Protein AF-A0A967IAA2-F1 (afdb_monomer)

Secondary structure (DSSP, 8-state):
-HHHHHHT-TT---EEEE-----GGGTHHHHHH-HHHHHHHHHHHHTT--S-EEEE--S-SS-HHHHHHHHHHTT---

Structure (mmCIF, N/CA/C/O backbone):
data_AF-A0A967IAA2-F1
#
_entry.id   AF-A0A967IAA2-F1
#
loop_
_atom_site.group_PDB
_atom_site.id
_atom_site.type_symbol
_atom_site.label_atom_id
_atom_site.label_alt_id
_atom_site.label_comp_id
_atom_site.label_asym_id
_atom_site.label_entity_id
_atom_site.label_seq_id
_atom_site.pdbx_PDB_ins_code
_atom_site.Cartn_x
_atom_site.Cartn_y
_atom_site.Cartn_z
_atom_site.occupancy
_atom_site.B_iso_or_equiv
_atom_site.auth_seq_id
_atom_site.auth_comp_id
_atom_site.auth_asym_id
_atom_site.auth_atom_id
_atom_site.pdbx_PDB_model_num
ATOM 1 N N . GLU A 1 1 ? 4.919 8.821 -9.812 1.00 86.81 1 GLU A N 1
ATOM 2 C CA . GLU A 1 1 ? 6.316 9.310 -9.818 1.00 86.81 1 GLU A CA 1
ATOM 3 C C . GLU A 1 1 ? 7.251 8.397 -9.027 1.00 86.81 1 GLU A C 1
ATOM 5 O O . GLU A 1 1 ? 8.072 7.748 -9.651 1.00 86.81 1 GLU A O 1
ATOM 10 N N . VAL A 1 2 ? 7.157 8.299 -7.690 1.00 94.50 2 VAL A N 1
ATOM 11 C CA . VAL A 1 2 ? 8.090 7.445 -6.913 1.00 94.50 2 VAL A CA 1
ATOM 12 C C . VAL A 1 2 ? 7.932 5.959 -7.243 1.00 94.50 2 VAL A C 1
ATOM 14 O O . VAL A 1 2 ? 8.931 5.299 -7.495 1.00 94.50 2 VAL A O 1
ATOM 17 N N . ALA A 1 3 ? 6.697 5.448 -7.288 1.00 96.31 3 ALA A N 1
ATOM 18 C CA . ALA A 1 3 ? 6.436 4.047 -7.629 1.00 96.31 3 ALA A CA 1
ATOM 19 C C . ALA A 1 3 ? 6.987 3.675 -9.017 1.00 96.31 3 ALA A C 1
ATOM 21 O O . ALA A 1 3 ? 7.680 2.671 -9.128 1.00 96.31 3 ALA A O 1
ATOM 22 N N . ASP A 1 4 ? 6.772 4.529 -10.026 1.00 97.00 4 ASP A N 1
ATOM 23 C CA . ASP A 1 4 ? 7.316 4.333 -11.378 1.00 97.00 4 ASP A CA 1
ATOM 24 C C . ASP A 1 4 ? 8.854 4.253 -11.345 1.00 97.00 4 ASP A C 1
ATOM 26 O O . ASP A 1 4 ? 9.452 3.311 -11.849 1.00 97.00 4 ASP A O 1
ATOM 30 N N . ARG A 1 5 ? 9.506 5.193 -10.647 1.00 97.56 5 ARG A N 1
ATOM 31 C CA . ARG A 1 5 ? 10.973 5.228 -10.535 1.00 97.56 5 ARG A CA 1
ATOM 32 C C . ARG A 1 5 ? 11.556 3.996 -9.846 1.00 97.56 5 ARG A C 1
ATOM 34 O O . ARG A 1 5 ? 12.645 3.575 -10.211 1.00 97.56 5 ARG A O 1
ATOM 41 N N . LEU A 1 6 ? 10.879 3.449 -8.835 1.00 97.31 6 LEU A N 1
ATOM 42 C CA . LEU A 1 6 ? 11.308 2.211 -8.171 1.00 97.31 6 LEU A CA 1
ATOM 43 C C . LEU A 1 6 ? 11.059 0.981 -9.055 1.00 97.31 6 LEU A C 1
ATOM 45 O O . LEU A 1 6 ? 11.825 0.015 -9.014 1.00 97.31 6 LEU A O 1
ATOM 49 N N . ASN A 1 7 ? 9.999 1.019 -9.864 1.00 97.06 7 ASN A N 1
ATOM 50 C CA . ASN A 1 7 ? 9.680 -0.041 -10.808 1.00 97.06 7 ASN A CA 1
ATOM 51 C C . ASN A 1 7 ? 10.779 -0.215 -11.867 1.00 97.06 7 ASN A C 1
ATOM 53 O O . ASN A 1 7 ? 11.114 -1.349 -12.193 1.00 97.06 7 ASN A O 1
ATOM 57 N N . ASP A 1 8 ? 11.383 0.884 -12.319 1.00 97.38 8 ASP A N 1
ATOM 58 C CA . ASP A 1 8 ? 12.380 0.894 -13.398 1.00 97.38 8 ASP A CA 1
ATOM 59 C C . ASP A 1 8 ? 13.816 0.515 -12.959 1.00 97.38 8 ASP A C 1
ATOM 61 O O . ASP A 1 8 ? 14.707 0.429 -13.800 1.00 97.38 8 ASP A O 1
ATOM 65 N N . ILE A 1 9 ? 14.079 0.310 -11.660 1.00 98.19 9 ILE A N 1
ATOM 66 C CA . ILE A 1 9 ? 15.414 -0.070 -11.146 1.00 98.19 9 ILE A CA 1
ATOM 67 C C . ILE A 1 9 ? 15.504 -1.591 -11.034 1.00 98.19 9 ILE A C 1
ATOM 69 O O . ILE A 1 9 ? 14.972 -2.152 -10.079 1.00 98.19 9 ILE A O 1
ATOM 73 N N . ASP A 1 10 ? 16.164 -2.267 -11.969 1.00 97.50 10 ASP A N 1
ATOM 74 C CA . ASP A 1 10 ? 16.205 -3.737 -12.043 1.00 97.50 10 ASP A CA 1
ATOM 75 C C . ASP A 1 10 ? 16.690 -4.424 -10.752 1.00 97.50 10 ASP A C 1
ATOM 77 O O . ASP A 1 10 ? 16.202 -5.498 -10.414 1.00 97.50 10 ASP A O 1
ATOM 81 N N . GLU A 1 11 ? 17.583 -3.797 -9.981 1.00 98.44 11 GLU A N 1
ATOM 82 C CA . GLU A 1 11 ? 18.133 -4.346 -8.733 1.00 98.44 11 GLU A CA 1
ATOM 83 C C . GLU A 1 11 ? 17.170 -4.293 -7.533 1.00 98.44 11 GLU A C 1
ATOM 85 O O . GLU A 1 11 ? 17.481 -4.823 -6.466 1.00 98.44 11 GLU A O 1
ATOM 90 N N . ILE A 1 12 ? 16.018 -3.629 -7.665 1.00 97.81 12 ILE A N 1
ATOM 91 C CA . ILE A 1 12 ? 14.981 -3.623 -6.627 1.00 97.81 12 ILE A CA 1
ATOM 92 C C . ILE A 1 12 ? 14.037 -4.799 -6.865 1.00 97.81 12 ILE A C 1
ATOM 94 O O . ILE A 1 12 ? 13.254 -4.768 -7.815 1.00 97.81 12 ILE A O 1
ATOM 98 N N . ASP A 1 13 ? 14.046 -5.773 -5.955 1.00 98.25 13 ASP A N 1
ATOM 99 C CA . ASP A 1 13 ? 13.181 -6.961 -6.020 1.00 98.25 13 ASP A CA 1
ATOM 100 C C . ASP A 1 13 ? 11.727 -6.697 -5.592 1.00 98.25 13 ASP A C 1
ATOM 102 O O . ASP A 1 13 ? 10.832 -7.472 -5.916 1.00 98.25 13 ASP A O 1
ATOM 106 N N . GLY A 1 14 ? 11.466 -5.617 -4.854 1.00 97.75 14 GLY A N 1
ATOM 107 C CA . GLY A 1 14 ? 10.143 -5.302 -4.317 1.00 97.75 14 GLY A CA 1
ATOM 108 C C . GLY A 1 14 ? 10.121 -4.004 -3.516 1.00 97.75 14 GLY A C 1
ATOM 109 O O . GLY A 1 14 ? 11.157 -3.387 -3.268 1.00 97.75 14 GLY A O 1
ATOM 110 N N . VAL A 1 15 ? 8.926 -3.575 -3.115 1.00 98.31 15 VAL A N 1
ATOM 111 C CA . VAL A 1 15 ? 8.704 -2.316 -2.395 1.00 98.31 15 VAL A CA 1
ATOM 112 C C . VAL A 1 15 ? 7.907 -2.568 -1.122 1.00 98.31 15 VAL A C 1
ATOM 114 O O . VAL A 1 15 ? 6.851 -3.190 -1.163 1.00 98.31 15 VAL A O 1
ATOM 117 N N . GLU A 1 16 ? 8.381 -2.018 -0.002 1.00 98.00 16 GLU A N 1
ATOM 118 C CA . GLU A 1 16 ? 7.588 -1.865 1.221 1.00 98.00 16 GLU A CA 1
ATOM 119 C C . GLU A 1 16 ? 6.943 -0.470 1.237 1.00 98.00 16 GLU A C 1
ATOM 121 O O . GLU A 1 16 ? 7.626 0.551 1.364 1.00 98.00 16 GLU A O 1
ATOM 126 N N . LEU A 1 17 ? 5.618 -0.410 1.124 1.00 95.75 17 LEU A N 1
ATOM 127 C CA . LEU A 1 17 ? 4.848 0.816 1.265 1.00 95.75 17 LEU A CA 1
ATOM 128 C C . LEU A 1 17 ? 4.527 1.062 2.740 1.00 95.75 17 LEU A C 1
ATOM 130 O O . LEU A 1 17 ? 3.678 0.409 3.345 1.00 95.75 17 LEU A O 1
ATOM 134 N N . ASN A 1 18 ? 5.197 2.052 3.319 1.00 93.88 18 ASN A N 1
ATOM 135 C CA . ASN A 1 18 ? 4.966 2.467 4.696 1.00 93.88 18 ASN A CA 1
ATOM 136 C C . ASN A 1 18 ? 3.787 3.449 4.798 1.00 93.88 18 ASN A C 1
ATOM 138 O O . ASN A 1 18 ? 3.952 4.645 4.552 1.00 93.88 18 ASN A O 1
ATOM 142 N N . ILE A 1 19 ? 2.627 2.947 5.233 1.00 91.56 19 ILE A N 1
ATOM 143 C CA . ILE A 1 19 ? 1.442 3.758 5.577 1.00 91.56 19 ILE A CA 1
ATOM 144 C C . ILE A 1 19 ? 1.297 3.993 7.089 1.00 91.56 19 ILE A C 1
ATOM 146 O O . ILE A 1 19 ? 0.323 4.584 7.540 1.00 91.56 19 ILE A O 1
ATOM 150 N N . SER A 1 20 ? 2.266 3.551 7.898 1.00 84.94 20 SER A N 1
ATOM 151 C CA . SER A 1 20 ? 2.201 3.610 9.363 1.00 84.94 20 SER A CA 1
ATOM 152 C C . SER A 1 20 ? 2.736 4.920 9.959 1.00 84.94 20 SER A C 1
ATOM 154 O O . SER A 1 20 ? 2.769 5.074 11.182 1.00 84.94 20 SER A O 1
ATOM 156 N N . CYS A 1 21 ? 3.259 5.836 9.137 1.00 76.38 21 CYS A N 1
ATOM 157 C CA . CYS A 1 21 ? 3.967 7.019 9.621 1.00 76.38 21 CYS A CA 1
ATOM 158 C C . CYS A 1 21 ? 2.992 8.064 10.200 1.00 76.38 21 CYS A C 1
ATOM 160 O O . CYS A 1 21 ? 2.101 8.525 9.488 1.00 76.38 21 CYS A O 1
ATOM 162 N N . PRO A 1 2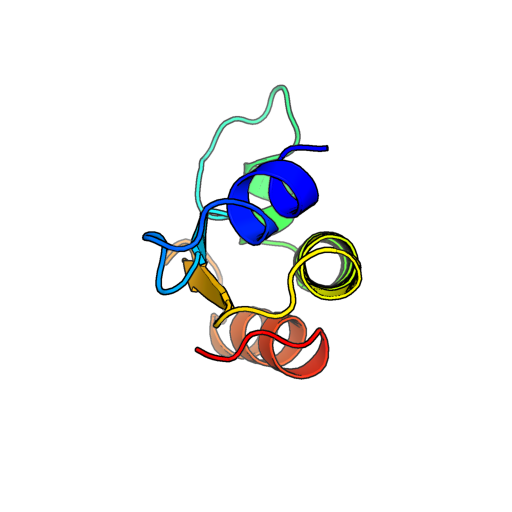2 ? 3.185 8.542 11.444 1.00 61.66 22 PRO A N 1
ATOM 163 C CA . PRO A 1 22 ? 2.246 9.436 12.129 1.00 61.66 22 PRO A CA 1
ATOM 164 C C . PRO A 1 22 ? 2.270 10.887 11.615 1.00 61.66 22 PRO A C 1
ATOM 166 O O . PRO A 1 22 ? 1.845 11.806 12.314 1.00 61.66 22 PRO A O 1
ATOM 169 N N . ASN A 1 23 ? 2.801 11.143 10.417 1.00 57.59 23 ASN A N 1
ATOM 170 C CA . ASN A 1 23 ? 3.002 12.499 9.927 1.00 57.59 23 ASN A CA 1
ATOM 171 C C . ASN A 1 23 ? 1.664 13.127 9.485 1.00 57.59 23 ASN A C 1
ATOM 173 O O . ASN A 1 23 ? 1.259 13.065 8.325 1.00 57.59 23 ASN A O 1
ATOM 177 N N . VAL A 1 24 ? 0.965 13.737 10.447 1.00 55.81 24 VAL A N 1
ATOM 178 C CA . VAL A 1 24 ? -0.371 14.348 10.307 1.00 55.81 24 VAL A CA 1
ATOM 179 C C . VAL A 1 24 ? -0.441 15.477 9.284 1.00 55.81 24 VAL A C 1
ATOM 181 O O . VAL A 1 24 ? -1.488 15.690 8.684 1.00 55.81 24 VAL A O 1
ATOM 184 N N . LYS A 1 25 ? 0.673 16.178 9.035 1.00 57.84 25 LYS A N 1
ATOM 185 C CA . LYS A 1 25 ? 0.720 17.289 8.070 1.00 57.84 25 LYS A CA 1
ATOM 186 C C . LYS A 1 25 ? 0.583 16.834 6.611 1.00 57.84 25 LYS A C 1
ATOM 188 O O . LYS A 1 25 ? 0.331 17.670 5.754 1.00 57.84 25 LYS A O 1
ATOM 193 N N . ALA A 1 26 ? 0.750 15.538 6.344 1.00 58.66 26 ALA A N 1
ATOM 194 C CA . ALA A 1 26 ? 0.694 14.941 5.011 1.00 58.66 26 ALA A CA 1
ATOM 195 C C . ALA A 1 26 ? -0.258 13.728 4.941 1.00 58.66 26 ALA A C 1
ATOM 197 O O . ALA A 1 26 ? -0.131 12.901 4.045 1.00 58.66 26 ALA A O 1
ATOM 198 N N . GLY A 1 27 ? -1.188 13.593 5.897 1.00 60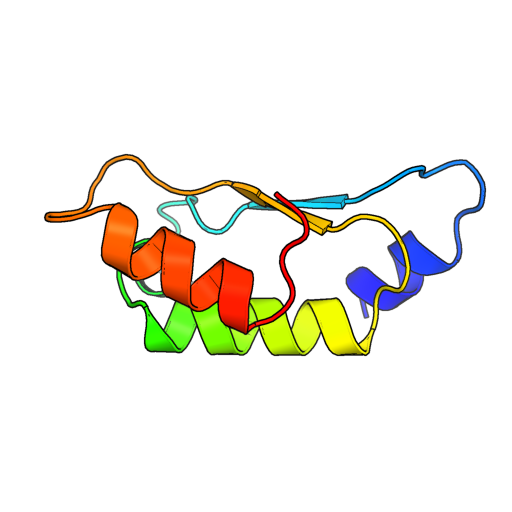.38 27 GLY A N 1
ATOM 199 C CA . GLY A 1 27 ? -2.191 12.520 5.887 1.00 60.38 27 GLY A CA 1
ATOM 200 C C . GLY A 1 27 ? -1.703 11.145 6.363 1.00 60.38 27 GLY A C 1
ATOM 201 O O . GLY A 1 27 ? -2.470 10.193 6.308 1.00 60.38 27 GLY A O 1
ATOM 202 N N . GLY A 1 28 ? -0.479 11.020 6.892 1.00 60.88 28 GLY A N 1
ATOM 203 C CA . GLY A 1 28 ? 0.108 9.724 7.268 1.00 60.88 28 GLY A CA 1
ATOM 204 C C . GLY A 1 28 ? -0.689 8.927 8.312 1.00 60.88 28 GLY A C 1
ATOM 205 O O . GLY A 1 28 ? -0.807 7.713 8.189 1.00 60.88 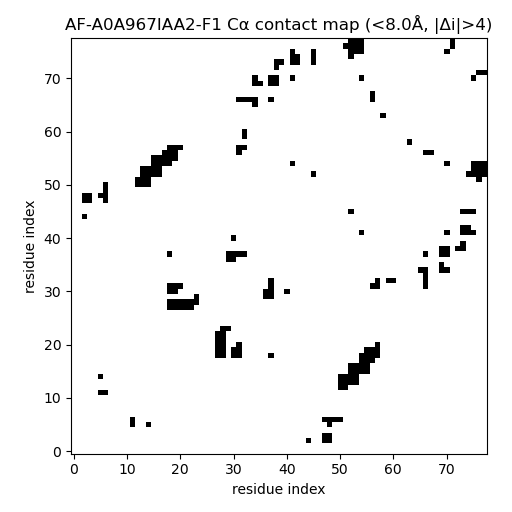28 GLY A O 1
ATOM 206 N N . ILE A 1 29 ? -1.315 9.601 9.290 1.00 66.19 29 ILE A N 1
ATOM 207 C CA . ILE A 1 29 ? -2.233 8.928 10.230 1.00 66.19 29 ILE A CA 1
ATOM 208 C C . ILE A 1 29 ? -3.464 8.382 9.500 1.00 66.19 29 ILE A C 1
ATOM 210 O O . ILE A 1 29 ? -3.877 7.265 9.785 1.00 66.19 29 ILE A O 1
ATOM 214 N N . VAL A 1 30 ? -4.016 9.140 8.547 1.00 75.69 30 VAL A N 1
ATOM 215 C CA . VAL A 1 30 ? -5.245 8.765 7.835 1.00 75.69 30 VAL A CA 1
ATOM 216 C C . VAL A 1 30 ? -5.030 7.466 7.062 1.00 75.69 30 VAL A C 1
ATOM 218 O O . VAL A 1 30 ? -5.827 6.549 7.207 1.00 75.69 30 VAL A O 1
ATOM 221 N N . PHE A 1 31 ? -3.914 7.330 6.341 1.00 83.88 31 PHE A N 1
ATOM 222 C CA . PHE A 1 31 ? -3.627 6.104 5.586 1.00 83.88 31 PHE A CA 1
ATOM 223 C C . PHE A 1 31 ? -3.472 4.869 6.478 1.00 83.88 31 PHE A C 1
ATOM 225 O O . PHE A 1 31 ? -3.857 3.780 6.074 1.00 83.88 31 PHE A O 1
ATOM 232 N N . GLY A 1 32 ? -2.923 5.020 7.685 1.00 85.75 32 GLY A N 1
ATOM 233 C CA . GLY A 1 32 ? -2.715 3.897 8.598 1.00 85.75 32 GLY A CA 1
ATOM 234 C C . GLY A 1 32 ? -3.964 3.460 9.369 1.00 85.75 32 GLY A C 1
ATOM 235 O O . GLY A 1 32 ? -3.984 2.345 9.883 1.00 85.75 32 GLY A O 1
ATOM 236 N N . THR A 1 33 ? -4.981 4.318 9.494 1.00 90.50 33 THR A N 1
ATOM 237 C CA . THR A 1 33 ? -6.142 4.064 10.370 1.00 90.50 33 THR A CA 1
ATOM 238 C C . THR A 1 33 ? -7.489 4.043 9.655 1.00 90.50 33 THR A C 1
ATOM 240 O O . THR A 1 33 ? -8.469 3.601 10.250 1.00 90.50 33 THR A O 1
ATOM 243 N N . ASP A 1 34 ? -7.558 4.528 8.416 1.00 92.94 34 ASP A N 1
ATOM 244 C CA . ASP A 1 34 ? -8.764 4.526 7.590 1.00 92.94 34 ASP A CA 1
ATOM 245 C C . ASP A 1 34 ? -8.633 3.467 6.472 1.00 92.94 34 ASP A C 1
ATOM 247 O O . ASP A 1 34 ? -7.750 3.594 5.618 1.00 92.94 34 ASP A O 1
ATOM 251 N N . PRO A 1 35 ? -9.487 2.421 6.447 1.00 95.88 35 PRO A N 1
ATOM 252 C CA . PRO A 1 35 ? -9.409 1.360 5.441 1.00 95.88 35 PRO A CA 1
ATOM 253 C C . PRO A 1 35 ? -9.597 1.861 4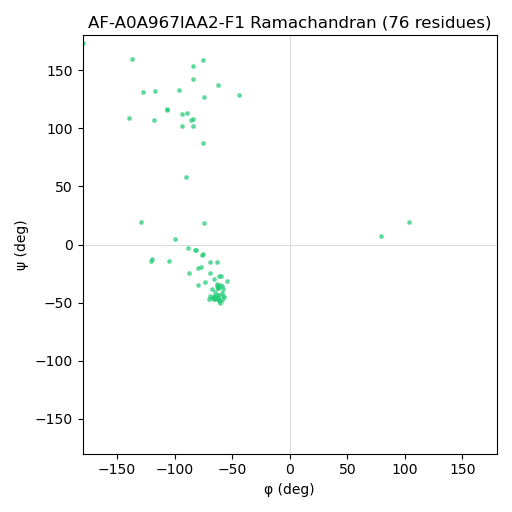.005 1.00 95.88 35 PRO A C 1
ATOM 255 O O . PRO A 1 35 ? -8.965 1.341 3.087 1.00 95.88 35 PRO A O 1
ATOM 258 N N . GLN A 1 36 ? -10.445 2.871 3.797 1.00 95.94 36 GLN A N 1
ATOM 259 C CA . GLN A 1 36 ? -10.683 3.432 2.473 1.00 95.94 36 GLN A CA 1
ATOM 260 C C . GLN A 1 36 ? -9.451 4.207 2.005 1.00 95.94 36 GLN A C 1
ATOM 262 O O . GLN A 1 36 ? -8.966 3.974 0.900 1.00 95.94 36 GLN A O 1
ATOM 267 N N . ALA A 1 37 ? -8.889 5.064 2.860 1.00 94.06 37 ALA A N 1
ATOM 268 C CA . ALA A 1 37 ? -7.675 5.802 2.519 1.00 94.06 37 ALA A CA 1
ATOM 269 C C . ALA A 1 37 ? -6.479 4.864 2.270 1.00 94.06 37 ALA A C 1
ATOM 271 O O . ALA A 1 37 ? -5.681 5.108 1.362 1.00 94.06 37 ALA A O 1
ATOM 272 N N . ALA A 1 38 ? -6.364 3.780 3.048 1.00 95.69 38 ALA A N 1
ATOM 273 C CA . ALA A 1 38 ? -5.364 2.734 2.846 1.00 95.69 38 ALA A CA 1
ATOM 274 C C . ALA A 1 38 ? -5.531 2.049 1.477 1.00 95.69 38 ALA A C 1
ATOM 276 O O . ALA A 1 38 ? -4.569 1.921 0.719 1.00 95.69 38 ALA A O 1
ATOM 277 N N . SER A 1 39 ? -6.760 1.659 1.133 1.00 97.94 39 SER A N 1
ATOM 278 C CA . SER A 1 39 ? -7.086 1.036 -0.153 1.00 97.94 39 SER A CA 1
ATOM 279 C C . SER A 1 39 ? -6.788 1.962 -1.339 1.00 97.94 39 SER A C 1
ATOM 281 O O . SER A 1 39 ? -6.179 1.539 -2.325 1.00 97.94 39 SER A O 1
ATOM 283 N N . GLU A 1 40 ? -7.142 3.246 -1.232 1.00 96.69 40 GLU A N 1
ATOM 284 C CA . GLU A 1 40 ? -6.898 4.248 -2.273 1.00 96.69 40 GLU A CA 1
ATOM 285 C C . GLU A 1 40 ? -5.398 4.427 -2.550 1.00 96.69 40 GLU A C 1
ATOM 287 O O . GLU A 1 40 ? -4.970 4.365 -3.707 1.00 96.69 40 GLU A O 1
ATOM 292 N N . VAL A 1 41 ? -4.572 4.597 -1.509 1.00 95.19 41 VAL A N 1
ATOM 293 C CA . VAL A 1 41 ? -3.125 4.784 -1.702 1.00 95.19 41 VAL A CA 1
ATOM 294 C C . VAL A 1 41 ? -2.449 3.520 -2.239 1.00 95.19 41 VAL A C 1
ATOM 296 O O . VAL A 1 41 ? -1.590 3.619 -3.119 1.00 95.19 41 VAL A O 1
ATOM 299 N N . VAL A 1 42 ? -2.861 2.334 -1.779 1.00 97.62 42 VAL A N 1
ATOM 300 C CA . VAL A 1 42 ? -2.327 1.057 -2.276 1.00 97.62 42 VAL A CA 1
ATOM 301 C C . VAL A 1 42 ? -2.706 0.847 -3.738 1.00 97.62 42 VAL A C 1
ATOM 303 O O . VAL A 1 42 ? -1.824 0.554 -4.542 1.00 97.62 42 VAL A O 1
ATOM 306 N N . SER A 1 43 ? -3.959 1.110 -4.121 1.00 98.25 43 SER A N 1
ATOM 307 C CA . SER A 1 43 ? -4.419 1.010 -5.514 1.00 98.25 43 SER A CA 1
ATOM 308 C C . SER A 1 43 ? -3.619 1.929 -6.445 1.00 98.25 43 SER A C 1
ATOM 310 O O . SER A 1 43 ? -3.218 1.535 -7.544 1.00 98.25 43 SER A O 1
ATOM 312 N N . LEU A 1 44 ? -3.327 3.156 -5.995 1.00 97.19 44 LEU A N 1
ATOM 313 C CA . LEU A 1 44 ? -2.510 4.108 -6.750 1.00 97.19 44 LEU A CA 1
ATOM 314 C C . LEU A 1 44 ? -1.082 3.596 -6.958 1.00 97.19 44 LEU A C 1
ATOM 316 O O . LEU A 1 44 ? -0.579 3.657 -8.081 1.00 97.19 44 LEU A O 1
ATOM 320 N N . VAL A 1 45 ? -0.439 3.064 -5.915 1.00 97.69 45 VAL A N 1
ATOM 321 C CA . VAL A 1 45 ? 0.911 2.486 -6.021 1.00 97.69 45 VAL A CA 1
ATOM 322 C C . VAL A 1 45 ? 0.897 1.240 -6.901 1.00 97.69 45 VAL A C 1
ATOM 324 O O . VAL A 1 45 ? 1.711 1.139 -7.820 1.00 97.69 45 VAL A O 1
ATOM 327 N N . ARG A 1 46 ? -0.058 0.331 -6.690 1.00 98.19 46 ARG A N 1
ATOM 328 C CA . ARG A 1 46 ? -0.206 -0.902 -7.465 1.00 98.19 46 ARG A CA 1
ATOM 329 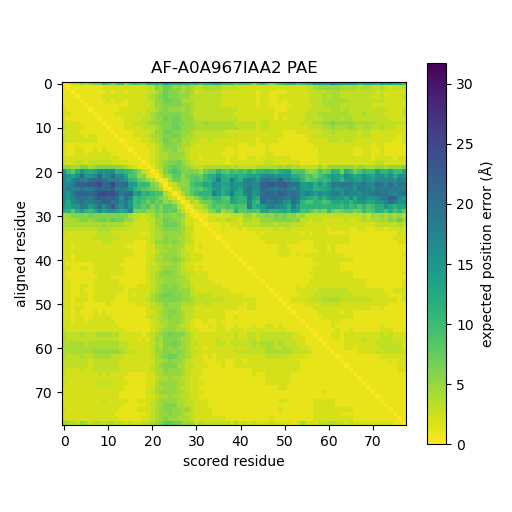C C . ARG A 1 46 ? -0.375 -0.632 -8.953 1.00 98.19 46 ARG A C 1
ATOM 331 O O . ARG A 1 46 ? 0.210 -1.344 -9.757 1.00 98.19 46 ARG A O 1
ATOM 338 N N . SER A 1 47 ? -1.107 0.422 -9.327 1.00 97.94 47 SER A N 1
ATOM 339 C CA . SER A 1 47 ? -1.294 0.805 -10.736 1.00 97.94 47 SER A CA 1
ATOM 340 C C . SER A 1 47 ? 0.001 1.219 -11.456 1.00 97.94 47 SER A C 1
ATOM 342 O O . SER A 1 47 ? 0.014 1.314 -12.682 1.00 97.94 47 SER A O 1
ATOM 344 N N . ARG A 1 48 ? 1.076 1.495 -10.704 1.00 97.88 48 ARG A N 1
ATOM 345 C CA . ARG A 1 48 ? 2.365 2.018 -11.193 1.00 97.88 48 ARG A CA 1
ATOM 346 C C . ARG A 1 48 ? 3.557 1.109 -10.910 1.00 97.88 48 ARG A C 1
ATOM 348 O O . ARG A 1 48 ? 4.637 1.338 -11.439 1.00 97.88 48 ARG A O 1
ATOM 355 N N . LEU A 1 49 ? 3.375 0.104 -10.065 1.00 97.81 49 LEU A N 1
ATOM 356 C CA . LEU A 1 49 ? 4.400 -0.852 -9.678 1.00 97.81 49 LEU A CA 1
ATOM 357 C C . LEU A 1 49 ? 3.945 -2.231 -10.151 1.00 97.81 49 LEU A C 1
ATOM 359 O O . LEU A 1 49 ? 2.814 -2.615 -9.875 1.00 97.81 49 LEU A O 1
ATOM 363 N N . THR A 1 50 ? 4.804 -3.007 -10.804 1.00 97.50 50 THR A N 1
ATOM 364 C CA . THR A 1 50 ? 4.532 -4.4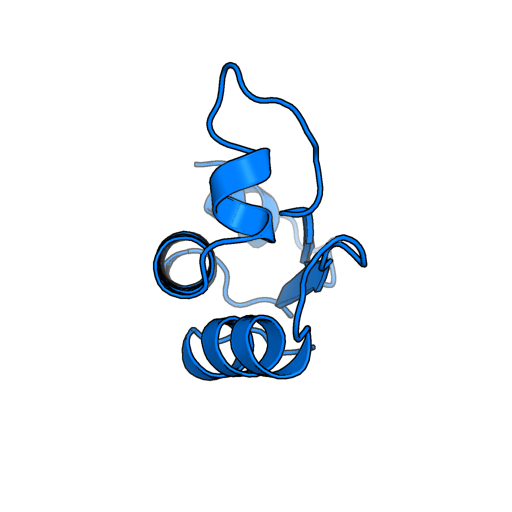18 -11.153 1.00 97.50 50 THR A CA 1
ATOM 365 C C . THR A 1 50 ? 5.292 -5.401 -10.265 1.00 97.50 50 THR A C 1
ATOM 367 O O . THR A 1 50 ? 4.982 -6.586 -10.250 1.00 97.50 50 THR A O 1
ATOM 370 N N . LYS A 1 51 ? 6.282 -4.909 -9.516 1.00 98.19 51 LYS A N 1
ATOM 371 C CA . LYS A 1 51 ? 7.082 -5.680 -8.555 1.00 98.19 51 LYS A CA 1
ATOM 372 C C . LYS A 1 51 ? 6.307 -5.987 -7.267 1.00 98.19 51 LYS A C 1
ATOM 374 O O . LYS A 1 51 ? 5.369 -5.247 -6.970 1.00 98.19 51 LYS A O 1
ATOM 379 N N . PRO A 1 52 ? 6.703 -7.005 -6.484 1.00 98.62 52 PRO A N 1
ATOM 380 C CA . PRO A 1 52 ? 6.124 -7.288 -5.172 1.00 98.62 52 PRO A CA 1
ATOM 381 C C . PRO A 1 52 ? 5.920 -6.032 -4.314 1.00 98.62 52 PRO A C 1
ATOM 383 O O . PRO A 1 52 ? 6.843 -5.229 -4.145 1.00 98.62 52 PRO A O 1
ATOM 386 N N . LEU A 1 53 ? 4.708 -5.867 -3.791 1.00 98.75 53 LEU A N 1
ATOM 387 C CA . LEU A 1 53 ? 4.273 -4.744 -2.969 1.00 98.75 53 LEU A CA 1
ATOM 388 C C . LEU A 1 53 ? 3.865 -5.247 -1.585 1.00 98.75 53 LEU A C 1
ATOM 390 O O . LEU A 1 53 ? 2.801 -5.836 -1.422 1.00 98.75 53 LEU A O 1
ATOM 394 N N . ILE A 1 54 ? 4.696 -4.963 -0.589 1.00 98.69 54 ILE A N 1
ATOM 395 C CA . ILE A 1 54 ? 4.417 -5.243 0.821 1.00 98.69 54 ILE A CA 1
ATOM 396 C C . ILE A 1 54 ? 3.857 -3.971 1.453 1.00 98.69 54 ILE A C 1
ATOM 398 O O . ILE A 1 54 ? 4.441 -2.900 1.278 1.00 98.69 54 ILE A O 1
ATOM 402 N N . VAL A 1 55 ? 2.763 -4.046 2.208 1.00 98.00 55 VAL A N 1
ATOM 403 C CA . VAL A 1 55 ? 2.196 -2.880 2.899 1.00 98.00 55 VAL A CA 1
ATOM 404 C C . VAL A 1 55 ? 2.470 -2.962 4.394 1.00 98.00 55 VAL A C 1
ATOM 406 O O . VAL A 1 55 ? 1.961 -3.811 5.120 1.00 98.00 55 VAL A O 1
ATOM 409 N N . LYS A 1 56 ? 3.251 -2.007 4.897 1.00 96.94 56 LYS A N 1
ATOM 410 C CA . LYS A 1 56 ? 3.578 -1.925 6.319 1.00 96.94 56 LYS A CA 1
ATOM 411 C C . LYS A 1 56 ? 2.481 -1.194 7.088 1.00 96.94 56 LYS A C 1
ATOM 413 O O . LYS A 1 56 ? 2.347 0.032 7.009 1.00 96.94 56 LYS A O 1
ATOM 418 N N . LEU A 1 57 ? 1.737 -1.968 7.871 1.00 95.06 57 LEU A N 1
ATOM 419 C CA . LEU A 1 57 ? 0.624 -1.499 8.692 1.00 95.06 57 LEU A CA 1
ATOM 420 C C . LEU A 1 57 ? 1.079 -0.934 10.047 1.00 95.06 57 LEU A C 1
ATOM 422 O O . LEU A 1 57 ? 2.117 -1.304 10.597 1.00 95.06 57 LEU A O 1
ATOM 426 N N . THR A 1 58 ? 0.274 -0.031 10.609 1.00 92.25 58 THR A N 1
ATOM 427 C CA . THR A 1 58 ? 0.434 0.443 11.992 1.00 92.25 58 THR A CA 1
ATOM 428 C C . THR A 1 58 ? -0.244 -0.522 12.968 1.00 92.25 58 THR A C 1
ATOM 430 O O . THR A 1 58 ? -1.336 -1.002 12.675 1.00 92.25 58 THR A O 1
ATOM 433 N N . PRO A 1 59 ? 0.326 -0.771 14.160 1.00 92.75 59 PRO A N 1
ATOM 434 C CA . PRO A 1 59 ? -0.372 -1.517 15.206 1.00 92.75 59 PRO A CA 1
ATOM 435 C C . PRO A 1 59 ? -1.446 -0.675 15.924 1.00 92.75 59 PRO A C 1
ATOM 437 O O . PRO A 1 59 ? -2.202 -1.206 16.731 1.00 92.75 59 PRO A O 1
ATOM 440 N N . ASN A 1 60 ? -1.507 0.640 15.678 1.00 90.88 60 ASN A N 1
ATOM 441 C CA . ASN A 1 60 ? -2.320 1.591 16.445 1.00 90.88 60 ASN A CA 1
ATOM 442 C C . ASN A 1 60 ? -3.734 1.767 15.864 1.00 90.88 60 ASN A C 1
ATOM 444 O O . ASN A 1 60 ? -4.125 2.875 15.498 1.00 90.88 60 ASN A O 1
ATOM 448 N N . VAL A 1 61 ? -4.489 0.677 15.763 1.00 92.44 61 VAL A N 1
ATOM 449 C CA . VAL A 1 61 ? -5.881 0.658 15.285 1.00 92.44 61 VAL A CA 1
ATOM 450 C C . VAL A 1 61 ? -6.735 -0.244 16.169 1.00 92.44 61 VAL A C 1
ATOM 452 O O . VAL A 1 61 ? -6.215 -1.104 16.874 1.00 92.44 61 VAL A O 1
ATOM 455 N N . THR A 1 62 ? -8.054 -0.055 16.130 1.00 95.00 62 THR A N 1
ATOM 456 C CA . THR A 1 62 ? -9.000 -0.885 16.893 1.00 95.00 62 THR A CA 1
ATOM 457 C C . THR A 1 62 ? -9.016 -2.331 16.404 1.00 95.00 62 THR A C 1
ATOM 459 O O . THR A 1 62 ? -8.984 -3.253 17.213 1.00 95.00 62 THR A O 1
ATOM 462 N N . ASP A 1 63 ? -9.064 -2.523 15.085 1.00 96.81 63 ASP A N 1
ATOM 463 C CA . ASP A 1 63 ? -9.055 -3.835 14.446 1.00 96.81 63 ASP A CA 1
ATOM 464 C C . ASP A 1 63 ? -8.173 -3.783 13.195 1.00 96.81 63 ASP A C 1
ATOM 466 O O . ASP A 1 63 ? -8.511 -3.158 12.188 1.00 96.81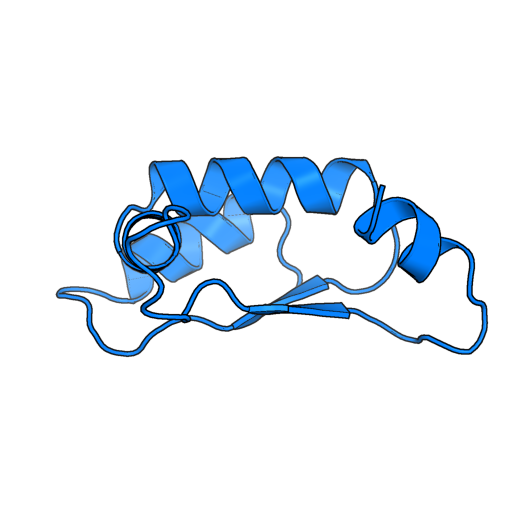 63 ASP A O 1
ATOM 470 N N . ILE A 1 64 ? -7.013 -4.435 13.275 1.00 97.12 64 ILE A N 1
ATOM 471 C CA . ILE A 1 64 ? -6.033 -4.473 12.187 1.00 97.12 64 ILE A CA 1
ATOM 472 C C . ILE A 1 64 ? -6.521 -5.284 10.986 1.00 97.12 64 ILE A C 1
ATOM 474 O O . ILE A 1 64 ? -6.086 -5.033 9.864 1.00 97.12 64 ILE A O 1
ATOM 478 N N . THR A 1 65 ? -7.442 -6.231 11.194 1.00 98.25 65 THR A N 1
ATOM 479 C CA . THR A 1 65 ? -7.924 -7.117 10.127 1.00 98.25 65 THR A CA 1
ATOM 480 C C . THR A 1 65 ? -8.696 -6.347 9.059 1.00 9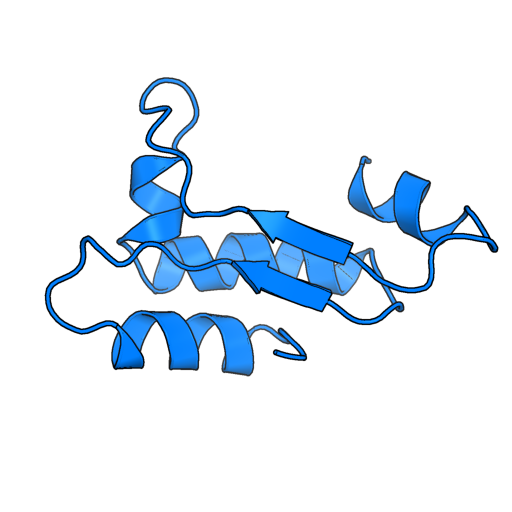8.25 65 THR A C 1
ATOM 482 O O . THR A 1 65 ? -8.632 -6.706 7.885 1.00 98.25 65 THR A O 1
ATOM 485 N N . VAL A 1 66 ? -9.352 -5.247 9.447 1.00 98.12 66 VAL A N 1
ATOM 486 C CA . VAL A 1 66 ? -10.094 -4.368 8.537 1.00 98.12 66 VAL A CA 1
ATOM 487 C C . VAL A 1 66 ? -9.142 -3.649 7.580 1.00 98.12 66 VAL A C 1
ATOM 489 O O . VAL A 1 66 ? -9.378 -3.635 6.375 1.00 98.12 66 VAL A O 1
ATOM 492 N N . ILE A 1 67 ? -8.043 -3.092 8.099 1.00 97.25 67 ILE A N 1
ATOM 493 C CA . ILE A 1 67 ? -7.035 -2.410 7.275 1.00 97.25 67 ILE A CA 1
ATOM 494 C C . ILE A 1 67 ? -6.291 -3.425 6.405 1.00 97.25 67 ILE A C 1
ATOM 496 O O . ILE A 1 67 ? -6.129 -3.193 5.212 1.00 97.25 67 ILE A O 1
ATOM 500 N N . ALA A 1 68 ? -5.890 -4.563 6.984 1.00 98.19 68 ALA A N 1
ATOM 501 C CA . ALA A 1 68 ? -5.191 -5.625 6.265 1.00 98.19 68 ALA A CA 1
ATOM 502 C C . ALA A 1 68 ? -5.999 -6.131 5.060 1.00 98.19 68 ALA A C 1
ATOM 504 O O . ALA A 1 68 ? -5.459 -6.234 3.963 1.00 98.19 68 ALA A O 1
ATOM 505 N N . ARG A 1 69 ? -7.308 -6.365 5.235 1.00 98.69 69 ARG A N 1
ATOM 506 C CA . ARG A 1 69 ? -8.185 -6.772 4.130 1.00 98.69 69 ARG A CA 1
ATOM 507 C C . ARG A 1 69 ? -8.282 -5.695 3.053 1.00 98.69 69 ARG A C 1
ATOM 509 O O . ARG A 1 69 ? -8.179 -6.002 1.876 1.00 98.69 69 ARG A O 1
ATOM 516 N N . ALA A 1 70 ? -8.435 -4.433 3.455 1.00 98.38 70 ALA A N 1
ATOM 517 C CA . ALA A 1 70 ? -8.583 -3.328 2.514 1.00 98.38 70 ALA A CA 1
ATOM 518 C C . ALA A 1 70 ? -7.345 -3.121 1.625 1.00 98.38 70 ALA A C 1
ATOM 520 O O . ALA A 1 70 ? -7.487 -2.755 0.458 1.00 98.38 70 ALA A O 1
ATOM 521 N N . VAL A 1 71 ? -6.140 -3.344 2.162 1.00 98.50 71 VAL A N 1
ATOM 522 C CA . VAL A 1 71 ? -4.898 -3.236 1.381 1.00 98.50 71 VAL A CA 1
ATOM 523 C C . VAL A 1 71 ? -4.639 -4.476 0.524 1.00 98.50 71 VAL A C 1
ATOM 525 O O . VAL A 1 71 ? -4.168 -4.331 -0.601 1.00 98.50 71 VAL A O 1
ATOM 528 N N . GLU A 1 72 ? -4.996 -5.671 1.005 1.00 98.75 72 GLU A N 1
ATOM 529 C CA . GLU A 1 72 ? -4.960 -6.915 0.219 1.00 98.75 72 GLU A CA 1
ATOM 530 C C . GLU A 1 72 ? -5.888 -6.808 -1.002 1.00 98.75 72 GLU A C 1
ATOM 532 O O . GLU A 1 72 ? -5.441 -6.984 -2.134 1.00 98.75 72 GLU A O 1
ATOM 537 N N . ASP A 1 73 ? -7.144 -6.394 -0.798 1.00 98.69 73 ASP A N 1
ATOM 538 C CA . ASP A 1 73 ? -8.126 -6.188 -1.873 1.00 98.69 73 ASP A CA 1
ATOM 539 C C . ASP A 1 73 ? -7.679 -5.103 -2.878 1.00 98.69 73 ASP A C 1
ATOM 541 O O . ASP A 1 73 ? -8.053 -5.138 -4.052 1.00 98.69 73 ASP A O 1
ATOM 545 N N . ALA A 1 74 ? -6.854 -4.147 -2.437 1.00 98.62 74 ALA A N 1
ATOM 546 C CA . ALA A 1 74 ? -6.259 -3.101 -3.273 1.00 98.62 74 ALA A CA 1
ATOM 547 C C . ALA A 1 74 ? -5.001 -3.552 -4.046 1.00 98.62 74 ALA A C 1
ATOM 549 O O . ALA A 1 74 ? -4.467 -2.787 -4.857 1.00 98.62 74 ALA A O 1
ATOM 550 N N . GLY A 1 75 ? -4.523 -4.780 -3.818 1.00 98.50 75 GLY A N 1
ATOM 551 C CA . GLY A 1 75 ? -3.414 -5.391 -4.550 1.00 98.50 75 GLY A CA 1
ATOM 552 C C . GLY A 1 75 ? -2.076 -5.430 -3.809 1.00 98.50 75 GLY A C 1
ATOM 553 O O . GLY A 1 75 ? -1.039 -5.567 -4.464 1.00 98.50 75 GLY A O 1
ATOM 554 N N . ALA A 1 76 ? -2.068 -5.292 -2.481 1.00 98.56 76 ALA A N 1
ATOM 555 C CA . ALA A 1 76 ? -0.906 -5.673 -1.683 1.00 98.56 76 ALA A CA 1
ATOM 556 C C . ALA A 1 76 ? -0.638 -7.181 -1.819 1.00 98.56 76 ALA A C 1
ATOM 558 O O . ALA A 1 76 ? -1.564 -7.988 -1.767 1.00 98.56 76 ALA A O 1
ATOM 559 N N . ASP A 1 77 ? 0.631 -7.549 -1.974 1.00 98.69 77 ASP A N 1
ATOM 560 C CA . ASP A 1 77 ? 1.070 -8.944 -2.053 1.00 98.69 77 ASP A CA 1
ATOM 561 C C . ASP A 1 77 ? 1.344 -9.534 -0.653 1.00 98.69 77 ASP A C 1
ATOM 563 O O . ASP A 1 77 ? 1.292 -10.754 -0.479 1.00 98.69 77 ASP A O 1
ATOM 567 N N . ALA A 1 78 ? 1.650 -8.674 0.332 1.00 96.00 78 ALA A N 1
ATOM 568 C CA . ALA A 1 78 ? 1.824 -9.019 1.747 1.00 96.00 78 ALA A CA 1
ATOM 569 C C . ALA A 1 78 ? 1.594 -7.823 2.684 1.00 96.00 78 ALA A C 1
ATOM 571 O O . ALA A 1 78 ? 1.788 -6.665 2.240 1.00 96.00 78 ALA A O 1
#

Nearest PDB structures (foldseek):
  5ksw-assembly1_A  TM=8.940E-01  e=3.217E-06  Lactococcus lactis
  1ep3-assembly1_A  TM=8.914E-01  e=3.217E-06  Lactococcus lactis
  5ue9-assembly1_A  TM=8.981E-01  e=7.210E-06  Lactococcus lactis subsp. lactis
  1gth-assembly1_B  TM=9.030E-01  e=3.166E-05  Sus scrofa
  1gth-assembly2_D  TM=9.019E-01  e=9.284E-05  Sus scrofa

pLDDT: mean 91.88, std 11.75, range [55.81, 98.75]

Sequence (78 aa):
EVADRLNDIDEIDGVELNISCPNVKAGGIVFGTDPQAASEVVSLVRSRLTKPLIVKLTPNVTDITVIARAVEDAGADA

Mean predicted aligned error: 3.67 Å

Solvent-accessible surface area (backbone atoms only — not comparable to full-atom values): 4299 Å² total; per-residue (Å²): 110,70,44,43,59,54,54,74,36,84,90,54,78,56,45,78,48,74,34,44,48,75,49,65,94,76,47,24,43,49,33,42,67,34,39,65,52,27,18,54,55,37,3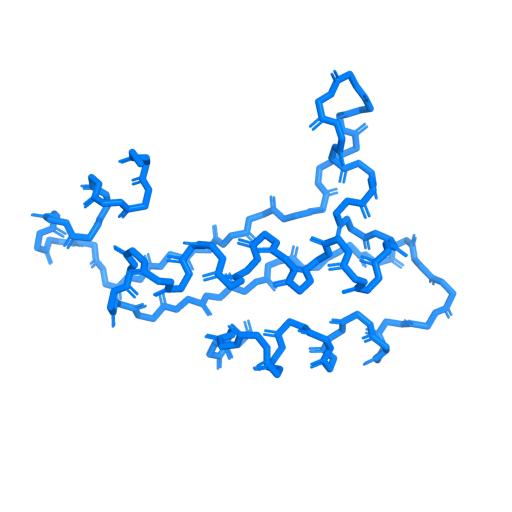5,58,42,44,78,46,31,88,56,53,35,32,56,44,75,41,86,85,51,96,60,60,66,57,43,52,49,30,27,42,79,29,58,38,76,79

Foldseek 3Di:
DVLLVLQPPPPRQEDEAELQDPPVVVCSVVLQEPLVNVLVVLLVSVVRHPHAYAYDHHPPYPDVVSNVVSNVVSPHPD

Radius of gyration: 12.21 Å; Cα contacts (8 Å, |Δi|>4): 117; chains: 1; bounding box: 29×26×30 Å